Protein AF-A0A085LDN3-F1 (afdb_monomer_lite)

pLDDT: mean 93.97, std 7.29, range [56.16, 98.0]

Structure (mmCIF, N/CA/C/O backbone):
data_AF-A0A085LDN3-F1
#
_entry.id   AF-A0A085LDN3-F1
#
loop_
_atom_site.group_PDB
_atom_site.id
_atom_site.type_symbol
_atom_site.label_atom_id
_atom_site.label_alt_id
_atom_site.label_comp_id
_atom_site.label_asym_id
_atom_site.label_entity_id
_atom_site.label_seq_id
_atom_site.pdbx_PDB_ins_code
_atom_site.Cartn_x
_atom_site.Cartn_y
_atom_site.Cartn_z
_atom_site.occupancy
_atom_site.B_iso_or_equiv
_atom_site.auth_seq_id
_atom_site.auth_comp_id
_atom_site.auth_asym_id
_atom_site.auth_atom_id
_atom_site.pdbx_PDB_model_num
ATOM 1 N N . MET A 1 1 ? -16.335 2.851 -10.584 1.00 56.16 1 MET A N 1
ATOM 2 C CA . MET A 1 1 ? -15.113 2.917 -9.744 1.00 56.16 1 MET A CA 1
ATOM 3 C C . MET A 1 1 ? -14.517 1.535 -9.446 1.00 56.16 1 MET A C 1
ATOM 5 O O . MET A 1 1 ? -13.345 1.458 -9.111 1.00 56.16 1 MET A O 1
ATOM 9 N N . SER A 1 2 ? -15.282 0.446 -9.571 1.00 61.28 2 SER A N 1
ATOM 10 C CA . SER A 1 2 ? -14.815 -0.939 -9.387 1.00 61.28 2 SER A CA 1
ATOM 11 C C . SER A 1 2 ? -13.771 -1.381 -10.422 1.00 61.28 2 SER A C 1
ATOM 13 O O . SER A 1 2 ? -12.795 -2.028 -10.051 1.00 61.28 2 SER A O 1
ATOM 15 N N . ASP A 1 3 ? -13.913 -0.971 -11.687 1.00 80.81 3 ASP A N 1
ATOM 16 C CA . ASP A 1 3 ? -12.989 -1.381 -12.760 1.00 80.81 3 ASP A CA 1
ATOM 17 C C . ASP A 1 3 ? -11.557 -0.867 -12.560 1.00 80.81 3 ASP A C 1
ATOM 19 O O . ASP A 1 3 ? -10.596 -1.581 -12.834 1.00 80.81 3 ASP A O 1
ATOM 23 N N . ALA A 1 4 ? -11.397 0.347 -12.024 1.00 86.56 4 ALA A N 1
ATOM 24 C CA . ALA A 1 4 ? -10.080 0.940 -11.788 1.00 86.56 4 ALA A CA 1
ATOM 25 C C . ALA A 1 4 ? -9.302 0.197 -10.691 1.00 86.56 4 ALA A C 1
ATOM 27 O O . ALA A 1 4 ? -8.114 -0.073 -10.853 1.00 86.56 4 ALA A O 1
ATOM 28 N N . LEU A 1 5 ? -9.978 -0.187 -9.601 1.00 91.31 5 LEU A N 1
ATOM 29 C CA . LEU A 1 5 ? -9.369 -0.975 -8.527 1.00 91.31 5 LEU A CA 1
ATOM 30 C C . LEU A 1 5 ? -8.986 -2.377 -9.005 1.00 91.31 5 LEU A C 1
ATOM 32 O O . LEU A 1 5 ? -7.899 -2.846 -8.685 1.00 91.31 5 LEU A O 1
ATOM 36 N N . ALA A 1 6 ? -9.843 -3.028 -9.797 1.00 91.69 6 ALA A N 1
ATOM 37 C CA . ALA A 1 6 ? -9.545 -4.344 -10.356 1.00 91.69 6 ALA A CA 1
ATOM 38 C C . ALA A 1 6 ? -8.352 -4.299 -11.328 1.00 91.69 6 ALA A C 1
ATOM 40 O O . ALA A 1 6 ? -7.459 -5.144 -11.251 1.00 91.69 6 ALA A O 1
ATOM 41 N N . ALA A 1 7 ? -8.294 -3.284 -12.196 1.00 92.06 7 ALA A N 1
ATOM 42 C CA . ALA A 1 7 ? -7.173 -3.082 -13.110 1.00 92.06 7 ALA A CA 1
ATOM 43 C C . ALA A 1 7 ? -5.855 -2.829 -12.357 1.00 92.06 7 ALA A C 1
ATOM 45 O O . ALA A 1 7 ? -4.825 -3.408 -12.702 1.00 92.06 7 ALA A O 1
ATOM 46 N N . LEU A 1 8 ? -5.882 -2.018 -11.295 1.00 91.81 8 LEU A N 1
ATOM 47 C CA . LEU A 1 8 ? -4.702 -1.764 -10.465 1.00 91.81 8 LEU A CA 1
ATOM 48 C C . LEU A 1 8 ? -4.276 -2.971 -9.639 1.00 91.81 8 LEU A C 1
ATOM 50 O O . LEU A 1 8 ? -3.081 -3.235 -9.542 1.00 91.81 8 LEU A O 1
ATOM 54 N N . ALA A 1 9 ? -5.222 -3.748 -9.115 1.00 94.00 9 ALA A N 1
ATOM 55 C CA . ALA A 1 9 ? -4.911 -5.009 -8.455 1.00 94.00 9 ALA A CA 1
ATOM 56 C C . ALA A 1 9 ? -4.180 -5.967 -9.411 1.00 94.00 9 ALA A C 1
ATOM 58 O O . ALA A 1 9 ? -3.154 -6.541 -9.043 1.00 94.00 9 ALA A O 1
ATOM 59 N N . ALA A 1 10 ? -4.647 -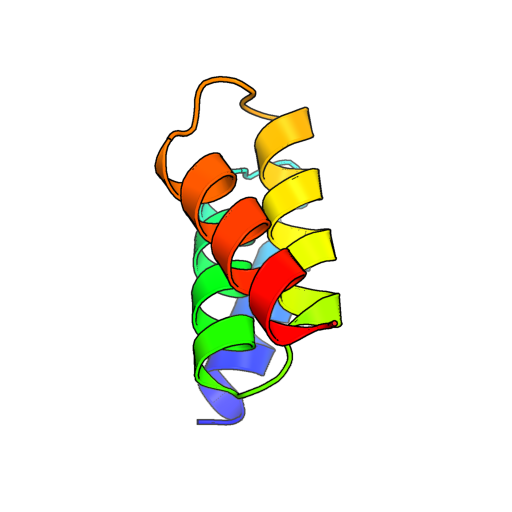6.084 -10.659 1.00 95.19 10 ALA A N 1
ATOM 60 C CA . ALA A 1 10 ? -3.978 -6.880 -11.686 1.00 95.19 10 ALA A CA 1
ATOM 61 C C . ALA A 1 10 ? -2.584 -6.327 -12.036 1.00 95.19 10 ALA A C 1
ATOM 63 O O . ALA A 1 10 ? -1.635 -7.098 -12.172 1.00 95.19 10 ALA A O 1
ATOM 64 N N . ALA A 1 11 ? -2.430 -5.003 -12.122 1.00 94.25 11 ALA A N 1
ATOM 65 C CA . ALA A 1 11 ? -1.138 -4.368 -12.379 1.00 94.25 11 ALA A CA 1
ATOM 66 C C . ALA A 1 11 ? -0.129 -4.620 -11.244 1.00 94.25 11 ALA A C 1
ATOM 68 O O . ALA A 1 11 ? 1.024 -4.960 -11.507 1.00 94.25 11 ALA A O 1
ATOM 69 N N . VAL A 1 12 ? -0.561 -4.519 -9.982 1.00 95.12 12 VAL A N 1
ATOM 70 C CA . VAL A 1 12 ? 0.271 -4.843 -8.810 1.00 95.12 12 VAL A CA 1
ATOM 71 C C . VAL A 1 12 ? 0.633 -6.329 -8.788 1.00 95.12 12 VAL A C 1
ATOM 73 O O . VAL A 1 12 ? 1.765 -6.672 -8.453 1.00 95.12 12 VAL A O 1
ATOM 76 N N . ALA A 1 13 ? -0.285 -7.216 -9.180 1.00 94.81 13 ALA A N 1
ATOM 77 C CA . ALA A 1 13 ? -0.001 -8.645 -9.292 1.00 94.81 13 ALA A CA 1
ATOM 78 C C . ALA A 1 13 ? 1.024 -8.954 -10.399 1.00 94.81 13 ALA A C 1
ATOM 80 O O . ALA A 1 13 ? 1.892 -9.803 -10.208 1.00 94.81 13 ALA A O 1
ATOM 81 N N . ALA A 1 14 ? 0.958 -8.247 -11.531 1.00 96.56 14 ALA A N 1
ATOM 82 C CA . ALA A 1 14 ? 1.910 -8.390 -12.631 1.00 96.56 14 ALA A CA 1
ATOM 83 C C . ALA A 1 14 ? 3.296 -7.799 -12.308 1.00 96.56 14 ALA A C 1
ATOM 85 O O . ALA A 1 14 ? 4.305 -8.278 -12.823 1.00 96.56 14 ALA A O 1
ATOM 86 N N . ALA A 1 15 ? 3.358 -6.776 -11.449 1.00 94.62 15 ALA A N 1
ATOM 87 C CA . ALA A 1 15 ? 4.589 -6.093 -11.057 1.00 94.62 15 ALA A CA 1
ATOM 88 C C . ALA A 1 15 ? 4.671 -5.909 -9.525 1.00 94.62 15 ALA A C 1
ATOM 90 O O . ALA A 1 15 ? 4.576 -4.786 -9.016 1.00 94.62 15 ALA A O 1
ATOM 91 N N . PRO A 1 16 ? 4.897 -6.996 -8.761 1.00 92.12 16 PRO A N 1
ATOM 92 C CA . PRO A 1 16 ? 4.807 -6.980 -7.300 1.00 92.12 16 PRO A CA 1
ATOM 93 C C . PRO A 1 16 ? 5.900 -6.151 -6.615 1.00 92.12 16 PRO A C 1
ATOM 95 O O . PRO A 1 16 ? 5.760 -5.821 -5.437 1.00 92.12 16 PRO A O 1
ATOM 98 N N . THR A 1 17 ? 6.975 -5.810 -7.321 1.00 94.12 17 THR A N 1
ATOM 99 C CA . THR A 1 17 ? 8.095 -4.997 -6.824 1.00 94.12 17 THR A CA 1
ATOM 100 C C . THR A 1 17 ? 8.006 -3.531 -7.249 1.00 94.12 17 THR A C 1
ATOM 102 O O . THR A 1 17 ? 8.926 -2.765 -6.989 1.00 94.12 17 THR A O 1
ATOM 105 N N . SER A 1 18 ? 6.912 -3.111 -7.890 1.00 95.94 18 SER A N 1
ATOM 106 C CA . SER A 1 18 ? 6.708 -1.712 -8.267 1.00 95.94 18 SER A CA 1
ATOM 107 C C . SER A 1 18 ? 6.096 -0.925 -7.106 1.00 95.94 18 SER A C 1
ATOM 109 O O . SER A 1 18 ? 4.889 -1.002 -6.862 1.00 95.94 18 SER A O 1
ATOM 111 N N . ALA A 1 19 ? 6.925 -0.153 -6.393 1.00 95.25 19 ALA A N 1
ATOM 112 C CA . ALA A 1 19 ? 6.458 0.775 -5.359 1.00 95.25 19 ALA A CA 1
ATOM 113 C C . ALA A 1 19 ? 5.395 1.763 -5.887 1.00 95.25 19 ALA A C 1
ATOM 115 O O . ALA A 1 19 ? 4.322 1.823 -5.283 1.00 95.25 19 ALA A O 1
ATOM 116 N N . PRO A 1 20 ? 5.580 2.431 -7.049 1.00 95.81 20 PRO A N 1
ATOM 117 C CA . PRO A 1 20 ? 4.596 3.388 -7.557 1.00 95.81 20 PRO A CA 1
ATOM 118 C C . PRO A 1 20 ? 3.212 2.781 -7.811 1.00 95.81 20 PRO A C 1
ATOM 120 O O . PRO A 1 20 ? 2.197 3.405 -7.509 1.00 95.81 20 PRO A O 1
ATOM 123 N N . LEU A 1 21 ? 3.142 1.545 -8.328 1.00 96.19 21 LEU A N 1
ATOM 124 C CA . LEU A 1 21 ? 1.856 0.874 -8.556 1.00 96.19 21 LEU A CA 1
ATOM 125 C C . LEU A 1 21 ? 1.145 0.548 -7.243 1.00 96.19 21 LEU A C 1
ATOM 127 O O . LEU A 1 21 ? -0.068 0.723 -7.142 1.00 96.19 21 LEU A O 1
ATOM 131 N N . ARG A 1 22 ? 1.894 0.107 -6.229 1.00 96.44 22 ARG A N 1
ATOM 132 C CA . ARG A 1 22 ? 1.342 -0.165 -4.896 1.00 96.44 22 ARG A CA 1
ATOM 133 C C . ARG A 1 22 ? 0.824 1.102 -4.228 1.00 96.44 22 ARG A C 1
ATOM 135 O O . ARG A 1 22 ? -0.261 1.079 -3.660 1.00 96.44 22 ARG A O 1
ATOM 142 N N . VAL A 1 23 ? 1.560 2.204 -4.348 1.00 97.50 23 VAL A N 1
ATOM 143 C CA . VAL A 1 23 ? 1.175 3.519 -3.818 1.00 97.50 23 VAL A CA 1
ATOM 144 C C . VAL A 1 23 ? -0.078 4.047 -4.507 1.00 97.50 23 VAL A C 1
ATOM 146 O O . VAL A 1 23 ? -1.032 4.451 -3.843 1.00 97.50 23 VAL A O 1
ATOM 149 N N . HIS A 1 24 ? -0.137 3.960 -5.836 1.00 96.12 24 HIS A N 1
ATOM 150 C CA . HIS A 1 24 ? -1.323 4.374 -6.576 1.00 96.12 24 HIS A CA 1
ATOM 151 C C . HIS A 1 24 ? -2.548 3.516 -6.225 1.00 96.12 24 HIS A C 1
ATOM 153 O O . HIS A 1 24 ? -3.645 4.042 -6.029 1.00 96.12 24 HIS A O 1
ATOM 159 N N . TYR A 1 25 ? -2.363 2.202 -6.067 1.00 97.19 25 TYR A N 1
ATOM 160 C CA . TYR A 1 25 ? -3.439 1.311 -5.644 1.00 97.19 25 TYR A CA 1
ATOM 161 C C . TYR A 1 25 ? -3.915 1.619 -4.215 1.00 97.19 25 TYR A C 1
ATOM 163 O O . TYR A 1 25 ? -5.120 1.694 -3.981 1.00 97.19 25 TYR A O 1
ATOM 171 N N . ALA A 1 26 ? -2.991 1.880 -3.285 1.00 97.38 26 ALA A N 1
ATOM 172 C CA . ALA A 1 26 ? -3.307 2.293 -1.919 1.00 97.38 26 ALA A CA 1
ATOM 173 C C . ALA A 1 26 ? -4.150 3.577 -1.878 1.00 97.38 26 ALA A C 1
ATOM 175 O O . ALA A 1 26 ? -5.153 3.633 -1.170 1.00 97.38 26 ALA A O 1
ATOM 176 N N . SER A 1 27 ? -3.790 4.578 -2.685 1.00 97.00 27 SER A N 1
ATOM 177 C CA . SER A 1 27 ? -4.542 5.832 -2.802 1.00 97.00 27 SER A CA 1
ATOM 178 C C . SER A 1 27 ? -5.991 5.597 -3.250 1.00 97.00 27 SER A C 1
ATOM 180 O O . SER A 1 27 ? -6.928 6.102 -2.627 1.00 97.00 27 SER A O 1
ATOM 182 N N . LEU A 1 28 ? -6.207 4.757 -4.271 1.00 95.88 28 LEU A N 1
ATOM 183 C CA . LEU A 1 28 ? -7.562 4.432 -4.727 1.00 95.88 28 LEU A CA 1
ATOM 184 C C . LEU A 1 28 ? -8.356 3.603 -3.714 1.00 95.88 28 LEU A C 1
ATOM 186 O O . LEU A 1 28 ? -9.566 3.787 -3.596 1.00 95.88 28 LEU A O 1
ATOM 190 N N . LEU A 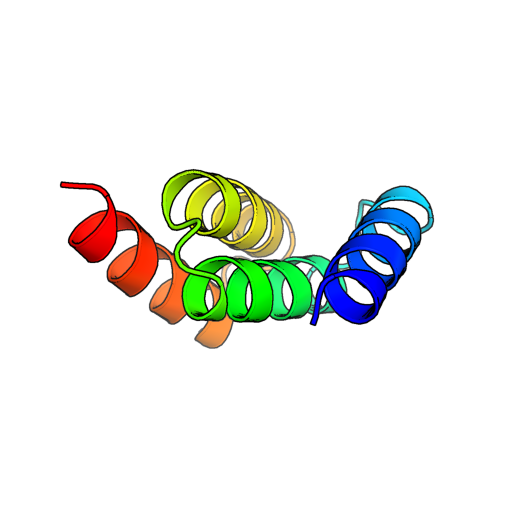1 29 ? -7.703 2.691 -2.990 1.00 96.69 29 LEU A N 1
ATOM 191 C CA . LEU A 1 29 ? -8.343 1.918 -1.924 1.00 96.69 29 LEU A CA 1
ATOM 192 C C . LEU A 1 29 ? -8.828 2.833 -0.798 1.00 96.69 29 LEU A C 1
ATOM 194 O O . LEU A 1 29 ? -9.953 2.674 -0.322 1.00 96.69 29 LEU A O 1
ATOM 198 N N . LEU A 1 30 ? -8.023 3.829 -0.427 1.00 96.38 30 LEU A N 1
ATOM 199 C CA . LEU A 1 30 ? -8.388 4.804 0.593 1.00 96.38 30 LEU A CA 1
ATOM 200 C C . LEU A 1 30 ? -9.580 5.659 0.144 1.00 96.38 30 LEU A C 1
ATOM 202 O O . LEU A 1 30 ? -10.566 5.768 0.871 1.00 96.38 30 LEU A O 1
ATOM 206 N N . ALA A 1 31 ? -9.552 6.160 -1.096 1.00 94.88 31 ALA A N 1
ATOM 207 C CA . ALA A 1 31 ? -10.670 6.895 -1.693 1.00 94.88 31 ALA A CA 1
ATOM 208 C C . ALA A 1 31 ? -11.955 6.053 -1.818 1.00 94.88 31 ALA A C 1
ATOM 210 O O . ALA A 1 31 ? -13.061 6.591 -1.800 1.00 94.88 31 ALA A O 1
ATOM 211 N N . ALA A 1 32 ? -11.825 4.729 -1.929 1.00 94.56 32 ALA A N 1
ATOM 212 C CA . ALA A 1 32 ? -12.942 3.791 -1.951 1.00 94.56 32 ALA A CA 1
ATOM 213 C C . ALA A 1 32 ? -13.442 3.386 -0.550 1.00 94.56 32 ALA A C 1
ATOM 215 O O . ALA A 1 32 ? -14.298 2.507 -0.451 1.00 94.56 32 ALA A O 1
ATOM 216 N N . GLY A 1 33 ? -12.916 3.984 0.526 1.00 95.69 33 GLY A N 1
ATOM 217 C CA . GLY A 1 33 ? -13.312 3.668 1.899 1.00 95.69 33 GLY A CA 1
ATOM 218 C C . GLY A 1 33 ? -12.800 2.312 2.389 1.00 95.69 33 GLY A C 1
ATOM 219 O O . GLY A 1 33 ? -13.411 1.708 3.267 1.00 95.69 33 GLY A O 1
ATOM 220 N N . ARG A 1 34 ? -11.689 1.816 1.826 1.00 96.62 34 ARG A N 1
ATOM 221 C CA . ARG A 1 34 ? -11.034 0.548 2.200 1.00 96.62 34 ARG A CA 1
ATOM 222 C C . ARG A 1 34 ? -9.683 0.820 2.886 1.00 96.62 34 ARG A C 1
ATOM 224 O O . ARG A 1 34 ? -8.638 0.452 2.344 1.00 96.62 34 ARG A O 1
ATOM 231 N N . PRO A 1 35 ? -9.667 1.475 4.064 1.00 97.50 35 PRO A N 1
ATOM 232 C CA . PRO A 1 35 ? -8.436 1.973 4.680 1.00 97.50 35 PRO A CA 1
ATOM 233 C C . PRO A 1 35 ? -7.473 0.856 5.105 1.00 97.50 35 PRO A C 1
ATOM 235 O O . PRO A 1 35 ? -6.265 1.015 4.967 1.00 97.50 35 PRO A O 1
ATOM 238 N N . VAL A 1 36 ? -7.977 -0.303 5.541 1.00 97.62 36 VAL A N 1
ATOM 239 C CA . VAL A 1 36 ? -7.127 -1.445 5.933 1.00 97.62 36 VAL A CA 1
ATOM 240 C C . VAL A 1 36 ? -6.288 -1.944 4.752 1.00 97.62 36 VAL A C 1
ATOM 242 O O . VAL A 1 36 ? -5.075 -2.098 4.862 1.00 97.62 36 VAL A O 1
ATOM 245 N N . GLU A 1 37 ? -6.906 -2.124 3.587 1.00 97.06 37 GLU A N 1
ATOM 246 C CA . GLU A 1 37 ? -6.197 -2.584 2.388 1.00 97.06 37 GLU A CA 1
ATOM 247 C C . GLU A 1 37 ? -5.265 -1.506 1.828 1.00 97.06 37 GLU A C 1
ATOM 249 O O . GLU A 1 37 ? -4.177 -1.813 1.339 1.00 97.06 37 GLU A O 1
ATOM 254 N N . ALA A 1 38 ? -5.659 -0.232 1.926 1.00 97.81 38 ALA A N 1
ATOM 255 C CA . ALA A 1 38 ? -4.791 0.883 1.566 1.00 97.81 38 ALA A CA 1
ATOM 256 C C . ALA A 1 38 ? -3.503 0.879 2.403 1.00 97.81 38 ALA A C 1
ATOM 258 O O . ALA A 1 38 ? -2.407 0.998 1.849 1.00 97.81 38 ALA A O 1
ATOM 259 N N . LEU A 1 39 ? -3.626 0.670 3.719 1.00 97.81 39 LEU A N 1
ATOM 260 C CA . LEU A 1 39 ? -2.496 0.585 4.640 1.00 97.81 39 LEU A CA 1
ATOM 261 C C . LEU A 1 39 ? -1.538 -0.551 4.260 1.00 97.81 39 LEU A C 1
ATOM 263 O O . LEU A 1 39 ? -0.323 -0.344 4.236 1.00 97.81 39 LEU A O 1
ATOM 267 N N . GLU A 1 40 ? -2.061 -1.730 3.921 1.00 97.12 40 GLU A N 1
ATOM 268 C CA . GLU A 1 40 ? -1.245 -2.868 3.485 1.00 97.12 40 GLU A CA 1
ATOM 269 C C . GLU A 1 40 ? -0.447 -2.552 2.214 1.00 97.12 40 GLU A C 1
ATOM 271 O O . GLU A 1 40 ? 0.758 -2.822 2.148 1.00 97.12 40 GLU A O 1
ATOM 276 N N . GLN A 1 41 ? -1.097 -1.952 1.210 1.00 97.38 41 GLN A N 1
ATOM 277 C CA . GLN A 1 41 ? -0.456 -1.630 -0.066 1.00 97.38 41 GLN A CA 1
ATOM 278 C C . GLN A 1 41 ? 0.577 -0.509 0.074 1.00 97.38 41 GLN A C 1
ATOM 280 O O . GLN A 1 41 ? 1.692 -0.654 -0.433 1.00 97.38 41 GLN A O 1
ATOM 285 N N . ALA A 1 42 ? 0.267 0.558 0.814 1.00 97.56 42 ALA A N 1
ATOM 286 C CA . ALA A 1 42 ? 1.209 1.646 1.074 1.00 97.56 42 ALA A CA 1
ATOM 287 C C . ALA A 1 42 ? 2.417 1.161 1.894 1.00 97.56 42 ALA A C 1
ATOM 289 O O . ALA A 1 42 ? 3.562 1.444 1.543 1.00 97.56 42 ALA A O 1
ATOM 290 N N . SER A 1 43 ? 2.193 0.322 2.912 1.00 97.19 43 SER A N 1
ATOM 291 C CA . SER A 1 43 ? 3.275 -0.291 3.698 1.00 97.19 43 SER A CA 1
ATOM 292 C C . SER A 1 43 ? 4.141 -1.242 2.867 1.00 97.19 43 SER A C 1
ATOM 294 O O . SER A 1 43 ? 5.339 -1.381 3.111 1.00 97.19 43 SER A O 1
ATOM 296 N N . ALA A 1 44 ? 3.559 -1.936 1.885 1.00 97.00 44 ALA A N 1
ATOM 297 C CA . ALA A 1 44 ? 4.322 -2.735 0.930 1.00 97.00 44 ALA A CA 1
ATOM 298 C C . ALA A 1 44 ? 5.145 -1.858 -0.027 1.00 97.00 44 ALA A C 1
ATOM 300 O O . ALA A 1 44 ? 6.283 -2.213 -0.322 1.00 97.00 44 ALA A O 1
ATOM 301 N N . GLY A 1 45 ? 4.601 -0.717 -0.462 1.00 96.81 45 GLY A N 1
ATOM 302 C CA . GLY A 1 45 ? 5.331 0.299 -1.224 1.00 96.81 45 GLY A CA 1
ATOM 303 C C . GLY A 1 45 ? 6.550 0.823 -0.462 1.00 96.81 45 GLY A C 1
ATOM 304 O O . GLY A 1 45 ? 7.655 0.767 -0.990 1.00 96.81 45 GLY A O 1
ATOM 305 N N . LEU A 1 46 ? 6.383 1.186 0.813 1.00 96.44 46 LEU A N 1
ATOM 306 C CA . LEU A 1 46 ? 7.476 1.665 1.674 1.00 96.44 46 LEU A CA 1
ATOM 307 C C . LEU A 1 46 ? 8.581 0.642 1.923 1.00 96.44 46 LEU A C 1
ATOM 309 O O . LEU A 1 46 ? 9.735 1.003 2.120 1.00 96.44 46 LEU A O 1
ATOM 313 N N . ARG A 1 47 ? 8.255 -0.653 1.933 1.00 96.50 47 ARG A N 1
ATOM 314 C CA . ARG A 1 47 ? 9.283 -1.699 2.044 1.00 96.50 47 ARG A CA 1
ATOM 315 C C . ARG A 1 47 ? 10.173 -1.775 0.804 1.00 96.50 47 ARG A C 1
ATOM 317 O O . ARG A 1 47 ? 11.289 -2.272 0.909 1.00 96.50 47 ARG A O 1
ATOM 324 N N . ILE A 1 48 ? 9.673 -1.328 -0.348 1.00 96.44 48 ILE A N 1
ATOM 325 C CA . ILE A 1 48 ? 10.415 -1.285 -1.612 1.00 96.44 48 ILE A CA 1
ATOM 326 C C . ILE A 1 48 ? 11.164 0.046 -1.732 1.00 96.44 48 ILE A C 1
ATOM 328 O O . ILE A 1 48 ? 12.357 0.037 -2.018 1.00 96.44 48 ILE A O 1
ATOM 332 N N . ASP A 1 49 ? 10.478 1.164 -1.487 1.00 96.38 49 ASP A N 1
ATOM 333 C CA . ASP A 1 49 ? 11.070 2.501 -1.433 1.00 96.38 49 ASP A CA 1
ATOM 334 C C . ASP A 1 49 ? 10.724 3.189 -0.101 1.00 96.38 49 ASP A C 1
ATOM 336 O O . ASP A 1 49 ? 9.665 3.811 0.032 1.00 96.38 49 ASP A O 1
ATOM 340 N N . PRO A 1 50 ? 11.612 3.094 0.905 1.00 96.00 50 PRO A N 1
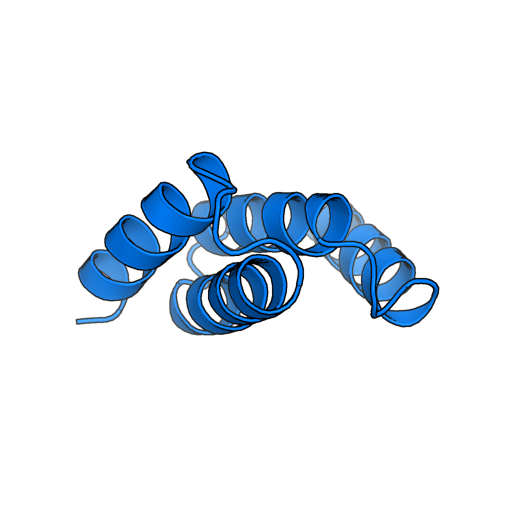ATOM 341 C CA . PRO A 1 50 ? 11.390 3.707 2.212 1.00 96.00 50 PRO A CA 1
ATOM 342 C C . PRO A 1 50 ? 11.346 5.239 2.197 1.00 96.00 50 PRO A C 1
ATOM 344 O O . PRO A 1 50 ? 10.916 5.833 3.186 1.00 96.0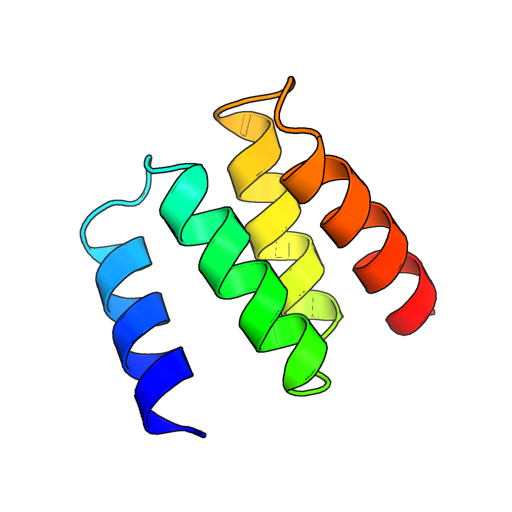0 50 PRO A O 1
ATOM 347 N N . ALA A 1 51 ? 11.822 5.881 1.126 1.00 95.12 51 ALA A N 1
ATOM 348 C CA . ALA A 1 51 ? 11.857 7.334 0.995 1.00 95.12 51 ALA A CA 1
ATOM 349 C C . ALA A 1 51 ? 10.625 7.900 0.267 1.00 95.12 51 ALA A C 1
ATOM 351 O O . ALA A 1 51 ? 10.524 9.119 0.106 1.00 95.12 51 ALA A O 1
ATOM 352 N N . ASP A 1 52 ? 9.682 7.047 -0.151 1.00 96.44 52 ASP A N 1
ATOM 353 C CA . ASP A 1 52 ? 8.460 7.477 -0.823 1.00 96.44 52 ASP A CA 1
ATOM 354 C C . ASP A 1 52 ? 7.542 8.242 0.150 1.00 96.44 52 ASP A C 1
ATOM 356 O O . ASP A 1 52 ? 6.828 7.677 0.987 1.00 96.44 52 ASP A O 1
ATOM 360 N N . GLY A 1 53 ? 7.575 9.572 0.038 1.00 96.50 53 GLY A N 1
ATOM 361 C CA . GLY A 1 53 ? 6.792 10.474 0.877 1.00 96.50 53 GLY A CA 1
ATOM 362 C C . GLY A 1 53 ? 5.281 10.325 0.696 1.00 96.50 53 GLY A C 1
ATOM 363 O O . GLY A 1 53 ? 4.533 10.529 1.653 1.00 96.50 53 GLY A O 1
ATOM 364 N N . GLU A 1 54 ? 4.821 9.929 -0.493 1.00 96.38 54 GLU A N 1
ATOM 365 C CA . GLU A 1 54 ? 3.399 9.6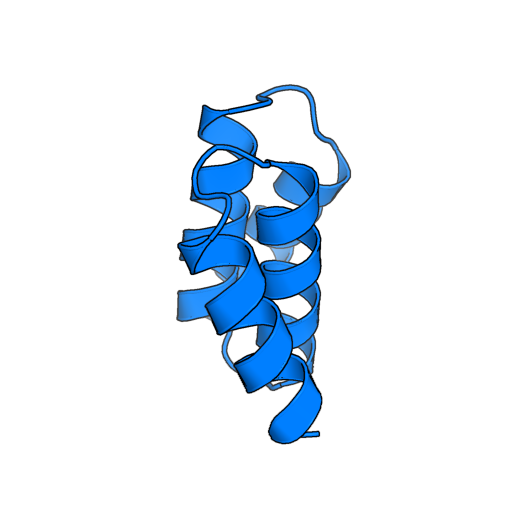89 -0.742 1.00 96.38 54 GLU A CA 1
ATOM 366 C C . GLU A 1 54 ? 2.956 8.386 -0.075 1.00 96.38 54 GLU A C 1
ATOM 368 O O . GLU A 1 54 ? 1.911 8.342 0.577 1.00 96.38 54 GLU A O 1
ATOM 373 N N . ALA A 1 55 ? 3.785 7.344 -0.144 1.00 96.88 55 ALA A N 1
ATOM 374 C CA . ALA A 1 55 ? 3.537 6.099 0.571 1.00 96.88 55 ALA A CA 1
ATOM 375 C C . ALA A 1 55 ? 3.476 6.319 2.095 1.00 96.88 55 ALA A C 1
ATOM 377 O O . ALA A 1 55 ? 2.572 5.801 2.755 1.00 96.88 55 ALA A O 1
ATOM 378 N N . LEU A 1 56 ? 4.382 7.136 2.653 1.00 97.44 56 LEU A N 1
ATOM 379 C CA . LEU A 1 56 ? 4.350 7.525 4.069 1.00 97.44 56 LEU A CA 1
ATOM 380 C C . LEU A 1 56 ? 3.043 8.238 4.422 1.00 97.44 56 LEU A C 1
ATOM 382 O O . LEU A 1 56 ? 2.392 7.876 5.404 1.00 97.44 56 LEU A O 1
ATOM 386 N N . ARG A 1 57 ? 2.641 9.226 3.615 1.00 98.00 57 ARG A N 1
ATOM 387 C CA . ARG A 1 57 ? 1.404 9.991 3.812 1.00 98.00 57 ARG A CA 1
ATOM 388 C C . ARG A 1 57 ? 0.176 9.077 3.814 1.00 98.00 57 ARG A C 1
ATOM 390 O O . ARG A 1 57 ? -0.649 9.173 4.721 1.00 98.00 57 ARG A O 1
ATOM 397 N N . LEU A 1 58 ? 0.091 8.160 2.850 1.00 97.69 58 LEU A N 1
ATOM 398 C CA . LEU A 1 58 ? -1.012 7.205 2.729 1.00 97.69 58 LEU A CA 1
ATOM 399 C C . LEU A 1 58 ? -1.079 6.231 3.906 1.00 97.69 58 LEU A C 1
ATOM 401 O O . LEU A 1 58 ? -2.176 5.935 4.365 1.00 97.69 58 LEU A O 1
ATOM 405 N N . VAL A 1 59 ? 0.058 5.764 4.434 1.00 97.56 59 VAL A N 1
ATOM 406 C CA . VAL A 1 59 ? 0.078 4.936 5.653 1.00 97.56 59 VAL A CA 1
ATOM 407 C C . VAL A 1 59 ? -0.534 5.683 6.836 1.00 97.56 59 VAL A C 1
ATOM 409 O O . VAL A 1 59 ? -1.367 5.115 7.538 1.00 97.56 59 VAL A O 1
ATOM 412 N N . GLN A 1 60 ? -0.157 6.947 7.052 1.00 97.38 60 GLN A N 1
ATOM 413 C CA . GLN A 1 60 ? -0.693 7.734 8.168 1.00 97.38 60 GLN A CA 1
ATOM 414 C C . GLN A 1 60 ? -2.203 7.964 8.026 1.00 97.38 60 GLN A C 1
ATOM 416 O O . GLN A 1 60 ? -2.955 7.770 8.979 1.00 97.38 60 GLN A O 1
ATOM 421 N N . GLU A 1 61 ? -2.655 8.336 6.828 1.00 97.12 61 GLU A N 1
ATOM 422 C CA . GLU A 1 61 ? -4.068 8.612 6.554 1.00 97.12 61 GLU A CA 1
ATOM 423 C C . GLU A 1 61 ? -4.933 7.343 6.635 1.00 97.12 61 GLU A C 1
ATOM 425 O O . GLU A 1 61 ? -6.016 7.350 7.226 1.00 97.12 61 GLU A O 1
ATOM 430 N N . ALA A 1 62 ? -4.431 6.228 6.100 1.00 97.00 62 ALA A N 1
ATOM 431 C CA . ALA A 1 62 ? -5.100 4.936 6.161 1.00 97.00 62 ALA A CA 1
ATOM 432 C C . ALA A 1 62 ? -5.177 4.398 7.595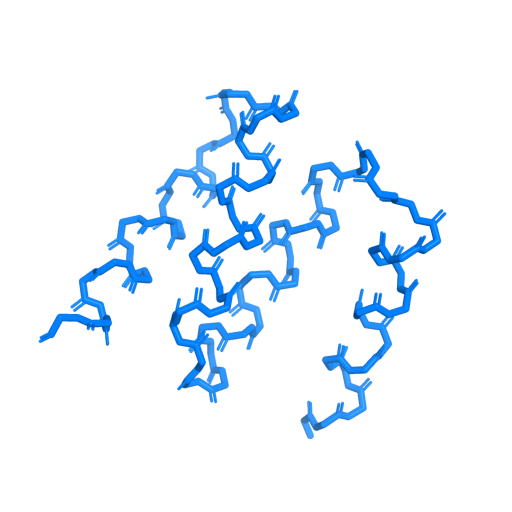 1.00 97.00 62 ALA A C 1
ATOM 434 O O . ALA A 1 62 ? -6.229 3.910 8.002 1.00 97.00 62 ALA A O 1
ATOM 435 N N . ALA A 1 63 ? -4.106 4.536 8.383 1.00 95.44 63 ALA A N 1
ATOM 436 C CA . ALA A 1 63 ? -4.100 4.138 9.788 1.00 95.44 63 ALA A CA 1
ATOM 437 C C . ALA A 1 63 ? -5.091 4.963 10.624 1.00 95.44 63 ALA A C 1
ATOM 439 O O . ALA A 1 63 ? -5.825 4.395 11.428 1.00 95.44 63 ALA A O 1
ATOM 440 N N . ALA A 1 64 ? -5.163 6.280 10.400 1.00 95.44 64 ALA A N 1
ATOM 441 C CA . ALA A 1 64 ? -6.122 7.149 11.082 1.00 95.44 64 ALA A CA 1
ATOM 442 C C . ALA A 1 64 ? -7.582 6.821 10.725 1.00 95.44 64 ALA A C 1
ATOM 444 O O . ALA A 1 64 ? -8.462 6.958 11.566 1.00 95.44 64 ALA A O 1
ATOM 445 N N . SER A 1 65 ? -7.832 6.375 9.491 1.00 91.31 65 SER A N 1
ATOM 446 C CA . SER A 1 65 ? -9.176 6.041 8.997 1.00 91.31 65 SER A CA 1
ATOM 447 C C . SER A 1 65 ? -9.634 4.621 9.356 1.00 91.31 65 SER A C 1
ATOM 449 O O . SER A 1 65 ? -10.800 4.290 9.156 1.00 91.31 65 SER A O 1
ATOM 451 N N . ALA A 1 66 ? -8.720 3.763 9.819 1.00 83.44 66 ALA A N 1
ATOM 452 C CA . ALA A 1 66 ? -8.998 2.380 10.215 1.00 83.44 66 ALA A CA 1
ATOM 453 C C . ALA A 1 66 ? -9.221 2.202 11.731 1.00 83.44 66 ALA A C 1
ATOM 455 O O . ALA A 1 66 ? -9.575 1.098 12.150 1.00 83.44 66 ALA A O 1
ATOM 456 N N . ALA A 1 67 ? -8.970 3.247 12.527 1.00 76.19 67 ALA A N 1
ATOM 457 C CA . ALA A 1 67 ? -9.144 3.282 13.981 1.00 76.19 67 ALA A CA 1
ATOM 458 C C . ALA A 1 67 ? -10.587 3.626 14.378 1.00 76.19 67 ALA A C 1
ATOM 460 O O . ALA A 1 67 ? -11.060 3.046 15.381 1.00 76.19 67 ALA A O 1
#

Sequence (67 aa):
MSDALAALAAAVAAAPTSAPLRVHYASLLLAAGRPVEALEQASAGLRIDPADGEALRLVQEAAASAA

Secondary structure (DSSP, 8-state):
-HHHHHHHHHHHHH-TT-HHHHHHHHHHHHHTT-HHHHHHHHHHHHHH-TT-HHHHHHHHHHHHHH-

Radius of gyration: 10.72 Å; chains: 1; bounding box: 27×19×27 Å

Foldseek 3Di:
DVVVLVVLVVVCVVPVLDLVSLLVSLVVCVVVLNLVSSLVSLVSSCVNPVPPPSSVVSNVSSVVSVD